Protein AF-A0A0R3P9T8-F1 (afdb_monomer_lite)

Organism: Angiostrongylus costaricensis (NCBI:txid334426)

Radius of gyration: 18.83 Å; chains: 1; bounding box: 39×52×54 Å

Secondary structure (DSSP, 8-state):
---PPP----SS-EEEEEEE---SSEEEESSEEEEEEEHHHHHHHTTSSSS-PPPEETTTTEEEEEEEEEEEEEEEETT-S--EEEEEEEEEEEEEEE--HHHH-----

pLDDT: mean 93.06, std 8.77, range [44.81, 97.94]

Foldseek 3Di:
DPPDDDDDDDQFAKDKDKAAQDDPWKAKVVRIDIAIGGPQRVCVVVVVDPDRDWDAGDVNQWTKDFDFAKDWMWMDTPPDPDIDIDIDGRGRDDIDGHGDCVVVNDPDD

Structure (mmCIF, N/CA/C/O backbone):
data_AF-A0A0R3P9T8-F1
#
_entry.id   AF-A0A0R3P9T8-F1
#
loop_
_atom_site.group_PDB
_atom_site.id
_atom_site.type_symbol
_atom_site.label_atom_id
_atom_site.label_alt_id
_atom_site.label_comp_id
_atom_site.label_asym_id
_atom_site.label_entity_id
_atom_site.label_seq_id
_atom_site.pdbx_PDB_ins_code
_atom_site.Cartn_x
_atom_site.Cartn_y
_atom_site.Cartn_z
_atom_site.occupancy
_atom_site.B_iso_or_equiv
_atom_site.auth_seq_id
_atom_site.auth_comp_id
_atom_site.auth_asym_id
_atom_site.auth_atom_id
_atom_site.pdbx_PDB_model_num
ATOM 1 N N . MET A 1 1 ? -16.477 -37.286 6.552 1.00 44.81 1 MET A N 1
ATOM 2 C CA . MET A 1 1 ? -16.581 -36.008 7.291 1.00 44.81 1 MET A CA 1
ATOM 3 C C . MET A 1 1 ? -15.983 -34.908 6.428 1.00 44.81 1 MET A C 1
ATOM 5 O O . MET A 1 1 ? -14.766 -34.834 6.329 1.00 44.81 1 MET A O 1
ATOM 9 N N . ASN A 1 2 ? -16.813 -34.103 5.761 1.00 54.31 2 ASN A N 1
ATOM 10 C CA . ASN A 1 2 ? -16.338 -32.895 5.084 1.00 54.31 2 ASN A CA 1
ATOM 11 C C . ASN A 1 2 ? -16.081 -31.836 6.157 1.00 54.31 2 ASN A C 1
ATOM 13 O O . ASN A 1 2 ? -17.025 -31.303 6.735 1.00 54.31 2 ASN A O 1
ATOM 17 N N . LYS A 1 3 ? -14.809 -31.565 6.460 1.00 64.50 3 LYS A N 1
ATOM 18 C CA . LYS A 1 3 ? -14.433 -30.372 7.221 1.00 64.50 3 LYS A CA 1
ATOM 19 C C . LYS A 1 3 ? -14.628 -29.179 6.288 1.00 64.50 3 LYS A C 1
ATOM 21 O O . LYS A 1 3 ? -13.733 -28.867 5.505 1.00 64.50 3 LYS A O 1
ATOM 26 N N . ASN A 1 4 ? -15.808 -28.562 6.313 1.00 72.94 4 ASN A N 1
ATOM 27 C CA . ASN A 1 4 ? -15.981 -27.257 5.682 1.00 72.94 4 ASN A CA 1
ATOM 28 C C . ASN A 1 4 ? -14.943 -26.315 6.303 1.00 72.94 4 ASN A C 1
ATOM 30 O O . ASN A 1 4 ? -14.868 -26.215 7.527 1.00 72.94 4 ASN A O 1
ATOM 34 N N . ARG A 1 5 ? -14.095 -25.697 5.471 1.00 78.62 5 ARG A N 1
ATOM 35 C CA . ARG A 1 5 ? -13.141 -24.685 5.941 1.00 78.62 5 ARG A CA 1
ATOM 36 C C . ARG A 1 5 ? -13.932 -23.560 6.593 1.00 78.62 5 ARG A C 1
ATOM 38 O O . ARG A 1 5 ? -14.878 -23.052 5.995 1.00 78.62 5 ARG A O 1
ATOM 45 N N . GLU A 1 6 ? -13.519 -23.176 7.791 1.00 86.00 6 GLU A N 1
ATOM 46 C CA . GLU A 1 6 ? -13.996 -21.954 8.424 1.00 86.00 6 GLU A CA 1
ATOM 47 C C . GLU A 1 6 ? -13.643 -20.773 7.512 1.00 86.00 6 GLU A C 1
ATOM 49 O O . GLU A 1 6 ? -12.513 -20.659 7.022 1.00 86.00 6 GLU A O 1
ATOM 54 N N . ARG A 1 7 ? -14.646 -19.946 7.206 1.00 86.19 7 ARG A N 1
ATOM 55 C CA . ARG A 1 7 ? -14.487 -18.748 6.386 1.00 86.19 7 ARG A CA 1
ATOM 56 C C . ARG A 1 7 ? -14.319 -17.565 7.326 1.00 86.19 7 ARG A C 1
ATOM 58 O O . ARG A 1 7 ? -15.245 -17.239 8.059 1.00 86.19 7 ARG A O 1
ATOM 65 N N . ASN A 1 8 ? -13.150 -16.941 7.270 1.00 86.94 8 ASN A N 1
ATOM 66 C CA . ASN A 1 8 ? -12.883 -15.681 7.950 1.00 86.94 8 ASN A CA 1
ATOM 67 C C . ASN A 1 8 ? -13.193 -14.521 7.002 1.00 86.94 8 ASN A C 1
ATOM 69 O O . ASN A 1 8 ? -13.010 -14.648 5.787 1.00 86.94 8 ASN A O 1
ATOM 73 N N . GLU A 1 9 ? -13.654 -13.412 7.564 1.00 88.56 9 GLU A N 1
ATOM 74 C CA . GLU A 1 9 ? -13.907 -12.165 6.846 1.00 88.56 9 GLU A CA 1
ATOM 75 C C . GLU A 1 9 ? -13.044 -11.057 7.442 1.00 88.56 9 GLU A C 1
ATOM 77 O O . GLU A 1 9 ? -12.710 -11.084 8.631 1.00 88.56 9 GLU A O 1
ATOM 82 N N . ASP A 1 10 ? -12.657 -10.104 6.600 1.00 91.44 10 ASP A N 1
ATOM 83 C CA . ASP A 1 10 ? -11.871 -8.956 7.027 1.00 91.44 10 ASP A CA 1
ATOM 84 C C . ASP A 1 10 ? -12.717 -8.049 7.935 1.00 91.44 10 ASP A C 1
ATOM 86 O O . ASP A 1 10 ? -13.876 -7.754 7.646 1.00 91.44 10 ASP A O 1
ATOM 90 N N . LEU A 1 11 ? -12.129 -7.581 9.041 1.00 94.88 11 LEU A N 1
ATOM 91 C CA . LEU A 1 11 ? -12.799 -6.648 9.959 1.00 94.88 11 LEU A CA 1
ATOM 92 C C . LEU A 1 11 ? -12.900 -5.227 9.386 1.00 94.88 11 LEU A C 1
ATOM 94 O O . LEU A 1 11 ? -13.755 -4.452 9.811 1.00 94.88 11 LEU A O 1
ATOM 98 N N . CYS A 1 12 ? -12.011 -4.889 8.453 1.00 96.94 12 CYS A N 1
ATOM 99 C CA . CYS A 1 12 ? -11.929 -3.592 7.801 1.00 96.94 12 CYS A CA 1
ATOM 100 C C . CYS A 1 12 ? -12.297 -3.741 6.327 1.00 96.94 12 CYS A C 1
ATOM 102 O O . CYS A 1 12 ? -11.694 -4.542 5.616 1.00 96.94 12 CYS A O 1
ATOM 104 N N . ALA A 1 13 ? -13.265 -2.954 5.856 1.00 96.31 13 ALA A N 1
ATOM 105 C CA . ALA A 1 13 ? -13.563 -2.870 4.429 1.00 96.31 13 ALA A CA 1
ATOM 106 C C . ALA A 1 13 ? -12.371 -2.268 3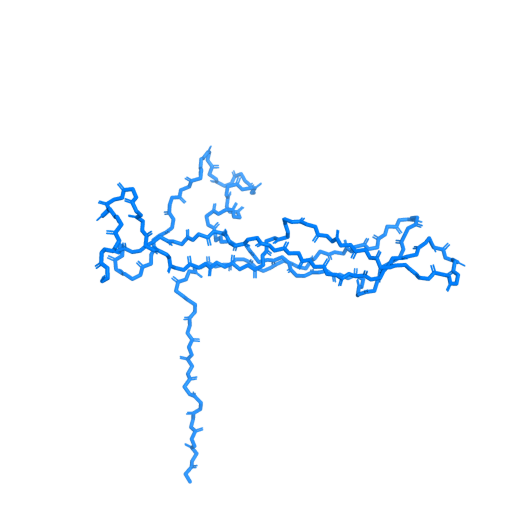.676 1.00 96.31 13 ALA A C 1
ATOM 108 O O . ALA A 1 13 ? -11.754 -1.302 4.135 1.00 96.31 13 ALA A O 1
ATOM 109 N N . MET A 1 14 ? -12.071 -2.851 2.523 1.00 96.56 14 MET A N 1
ATOM 110 C CA . MET A 1 14 ? -10.838 -2.628 1.781 1.00 96.56 14 MET A CA 1
ATOM 111 C C . MET A 1 14 ? -11.104 -2.642 0.276 1.00 96.56 14 MET A C 1
ATOM 113 O O . MET A 1 14 ? -11.894 -3.447 -0.219 1.00 96.56 14 MET A O 1
ATOM 117 N N . GLU A 1 15 ? -10.374 -1.808 -0.452 1.00 97.06 15 GLU A N 1
ATOM 118 C CA . GLU A 1 15 ? -10.298 -1.817 -1.905 1.00 97.06 15 GLU A CA 1
ATOM 119 C C . GLU A 1 15 ? -8.979 -2.460 -2.344 1.00 97.06 15 GLU A C 1
ATOM 121 O O . GLU A 1 15 ? -7.913 -2.186 -1.787 1.00 97.06 15 GLU A O 1
ATOM 126 N N . ARG A 1 16 ? -9.041 -3.330 -3.356 1.00 96.88 16 ARG A N 1
ATOM 127 C CA . ARG A 1 16 ? -7.859 -3.937 -3.973 1.00 96.88 16 ARG A CA 1
ATOM 128 C C . ARG A 1 16 ? -7.702 -3.418 -5.388 1.00 96.88 16 ARG A C 1
ATOM 130 O O . ARG A 1 16 ? -8.630 -3.532 -6.186 1.00 96.88 16 ARG A O 1
ATOM 137 N N . ARG A 1 17 ? -6.507 -2.939 -5.717 1.00 96.62 17 ARG A N 1
ATOM 138 C CA . ARG A 1 17 ? -6.195 -2.408 -7.039 1.00 96.62 17 ARG A CA 1
ATOM 139 C C . ARG A 1 17 ? -4.891 -2.986 -7.562 1.00 96.62 17 ARG A C 1
ATOM 141 O O . ARG A 1 17 ? -3.871 -2.965 -6.885 1.00 96.62 17 ARG A O 1
ATOM 148 N N . THR A 1 18 ? -4.919 -3.488 -8.789 1.00 97.31 18 THR A N 1
ATOM 149 C CA . THR A 1 18 ? -3.704 -3.897 -9.498 1.00 97.31 18 THR A CA 1
ATOM 150 C C . THR A 1 18 ? -3.090 -2.682 -10.182 1.00 97.31 18 THR A C 1
ATOM 152 O O . THR A 1 18 ? -3.777 -1.976 -10.921 1.00 97.31 18 THR A O 1
ATOM 155 N N . ILE A 1 19 ? -1.808 -2.442 -9.928 1.00 96.62 19 ILE A N 1
ATOM 156 C CA . ILE A 1 19 ? -1.028 -1.345 -10.499 1.00 96.62 19 ILE A CA 1
ATOM 157 C C . ILE A 1 19 ? 0.005 -1.940 -11.445 1.00 96.62 19 ILE A C 1
ATOM 159 O O . ILE A 1 19 ? 0.821 -2.756 -11.019 1.00 96.62 19 ILE A O 1
ATOM 163 N N . ASP A 1 20 ? -0.041 -1.542 -12.715 1.00 97.56 20 ASP A N 1
ATOM 164 C CA . ASP A 1 20 ? 0.996 -1.878 -13.691 1.00 97.56 20 ASP A CA 1
ATOM 165 C C . ASP A 1 20 ? 2.258 -1.062 -13.388 1.00 97.56 20 ASP A C 1
ATOM 167 O O . ASP A 1 20 ? 2.185 0.147 -13.151 1.00 97.56 20 ASP A O 1
ATOM 171 N N . LEU A 1 21 ? 3.400 -1.740 -13.338 1.00 97.25 21 LEU A N 1
ATOM 172 C CA . LEU A 1 21 ? 4.693 -1.132 -13.042 1.00 97.25 21 LEU A CA 1
ATOM 173 C C . LEU A 1 21 ? 5.498 -0.837 -14.304 1.00 97.25 21 LEU A C 1
ATOM 175 O O . LEU A 1 21 ? 6.387 0.013 -14.266 1.00 97.25 21 LEU A O 1
ATOM 179 N N . ASN A 1 22 ? 5.214 -1.519 -15.413 1.00 96.81 22 ASN A N 1
ATOM 180 C CA . ASN A 1 22 ? 5.954 -1.317 -16.646 1.00 96.81 22 ASN A CA 1
ATOM 181 C C . ASN A 1 22 ? 5.723 0.094 -17.181 1.00 96.81 22 ASN A C 1
ATOM 183 O O . ASN A 1 22 ? 4.622 0.643 -17.173 1.00 96.81 22 ASN A O 1
ATOM 187 N N . THR A 1 23 ? 6.793 0.686 -17.691 1.00 95.94 23 THR A N 1
ATOM 188 C CA . THR A 1 23 ? 6.753 1.998 -18.332 1.00 95.94 23 THR A CA 1
ATOM 189 C C . THR A 1 23 ? 7.338 1.900 -19.734 1.00 95.94 23 THR A C 1
ATOM 191 O O . THR A 1 23 ? 7.845 0.862 -20.148 1.00 95.94 23 THR A O 1
ATOM 194 N N . LEU A 1 24 ? 7.321 3.010 -20.473 1.00 96.38 24 LEU A N 1
ATOM 195 C CA . LEU A 1 24 ? 7.957 3.077 -21.791 1.00 96.38 24 LEU A CA 1
ATOM 196 C C . LEU A 1 24 ? 9.476 2.825 -21.748 1.00 96.38 24 LEU A C 1
ATOM 198 O O . LEU A 1 24 ? 10.049 2.452 -22.766 1.00 96.38 24 LEU A O 1
ATOM 202 N N . ASN A 1 25 ? 10.121 3.040 -20.596 1.00 97.00 25 ASN A N 1
ATOM 203 C CA . ASN A 1 25 ? 11.577 2.965 -20.455 1.00 97.00 25 ASN A CA 1
ATOM 204 C C . ASN A 1 25 ? 12.044 1.787 -19.595 1.00 97.00 25 ASN A C 1
ATOM 206 O O . ASN A 1 25 ? 13.191 1.366 -19.725 1.00 97.00 25 ASN A O 1
ATOM 210 N N . ASP A 1 26 ? 11.178 1.266 -18.727 1.00 97.38 26 ASP A N 1
ATOM 211 C CA . ASP A 1 26 ? 11.534 0.290 -17.703 1.00 97.38 26 ASP A CA 1
ATOM 212 C C . ASP A 1 26 ? 10.554 -0.886 -17.669 1.00 97.38 26 ASP A C 1
ATOM 214 O O . ASP A 1 26 ? 9.338 -0.691 -17.698 1.00 97.38 26 ASP A O 1
ATOM 218 N N . GLU A 1 27 ? 11.100 -2.091 -17.524 1.00 97.62 27 GLU A N 1
ATOM 219 C CA . GLU A 1 27 ? 10.366 -3.333 -17.287 1.00 97.62 27 GLU A CA 1
ATOM 220 C C . GLU A 1 27 ? 10.595 -3.823 -15.856 1.00 97.62 27 GLU A C 1
ATOM 222 O O . GLU A 1 27 ? 11.705 -3.728 -15.316 1.00 97.62 27 GLU A O 1
ATOM 227 N N . PHE A 1 28 ? 9.541 -4.382 -15.268 1.00 97.88 28 PHE A N 1
ATOM 228 C CA . PHE A 1 28 ? 9.515 -4.896 -13.908 1.00 97.88 28 PHE A CA 1
ATOM 229 C C . PHE A 1 28 ? 9.115 -6.374 -13.873 1.00 97.88 28 PHE A C 1
ATOM 231 O O . PHE A 1 28 ? 8.327 -6.842 -14.695 1.00 97.88 28 PHE A O 1
ATOM 238 N N . ASP A 1 29 ? 9.651 -7.100 -12.893 1.00 96.69 29 ASP A N 1
ATOM 239 C CA . ASP A 1 29 ? 9.256 -8.468 -12.564 1.00 96.69 29 ASP A CA 1
ATOM 240 C C . ASP A 1 29 ? 9.010 -8.604 -11.043 1.00 96.69 29 ASP A C 1
ATOM 242 O O . ASP A 1 29 ? 9.950 -8.414 -10.259 1.00 96.69 29 ASP A O 1
ATOM 246 N N . PRO A 1 30 ? 7.769 -8.894 -10.601 1.00 96.94 30 PRO A N 1
ATOM 247 C CA . PRO A 1 30 ? 6.552 -8.965 -11.419 1.00 96.94 30 PRO A CA 1
ATOM 248 C C . PRO A 1 30 ? 6.207 -7.611 -12.084 1.00 96.94 30 PRO A C 1
ATOM 250 O O . PRO A 1 30 ? 6.547 -6.560 -11.539 1.00 96.94 30 PRO A O 1
ATOM 253 N N . PRO A 1 31 ? 5.495 -7.607 -13.232 1.00 96.94 31 PRO A N 1
ATOM 254 C CA . PRO A 1 31 ? 5.167 -6.382 -13.973 1.00 96.94 31 PRO A CA 1
ATOM 255 C C . PRO A 1 31 ? 4.021 -5.578 -13.348 1.00 96.94 31 PRO A C 1
ATOM 257 O O . PRO A 1 31 ? 3.610 -4.554 -13.882 1.00 96.94 31 PRO A O 1
ATOM 260 N N . PHE A 1 32 ? 3.474 -6.043 -12.228 1.00 96.88 32 PHE A N 1
ATOM 261 C CA . PHE A 1 32 ? 2.415 -5.374 -11.496 1.00 96.88 32 PHE A CA 1
ATOM 262 C C . PHE A 1 32 ? 2.608 -5.564 -9.995 1.00 96.88 32 PHE A C 1
ATOM 264 O O . PHE A 1 32 ? 3.269 -6.504 -9.547 1.00 96.88 32 PHE A O 1
ATOM 271 N N . LEU A 1 33 ? 1.945 -4.719 -9.214 1.00 96.62 33 LEU A N 1
ATOM 272 C CA . LEU A 1 33 ? 1.716 -4.952 -7.794 1.00 96.62 33 LEU A CA 1
ATOM 273 C C . LEU A 1 33 ? 0.232 -4.849 -7.457 1.00 96.62 33 LEU A C 1
ATOM 275 O O . LEU A 1 33 ? -0.571 -4.344 -8.242 1.00 96.62 33 LEU A O 1
ATOM 279 N N . VAL A 1 34 ? -0.135 -5.354 -6.284 1.00 97.06 34 VAL A N 1
ATOM 280 C CA . VAL A 1 34 ? -1.486 -5.212 -5.742 1.00 97.06 34 VAL A CA 1
ATOM 281 C C . VAL A 1 34 ? -1.426 -4.238 -4.579 1.00 97.06 34 VAL A C 1
ATOM 283 O O . VAL A 1 34 ? -0.829 -4.537 -3.547 1.00 97.06 34 VAL A O 1
ATOM 286 N N . GLU A 1 35 ? -2.055 -3.086 -4.762 1.00 97.62 35 GLU A N 1
ATOM 287 C CA . GLU A 1 35 ? -2.352 -2.156 -3.685 1.00 97.62 35 GLU A CA 1
ATOM 288 C C . GLU A 1 35 ? -3.616 -2.595 -2.959 1.00 97.62 35 GLU A C 1
ATOM 290 O O . GLU A 1 35 ? -4.605 -3.015 -3.567 1.00 97.62 35 GLU A O 1
ATOM 295 N N . ILE A 1 36 ? -3.575 -2.479 -1.639 1.00 97.94 36 ILE A N 1
ATOM 296 C CA . ILE A 1 36 ? -4.687 -2.764 -0.752 1.00 97.94 36 ILE A CA 1
ATOM 297 C C . ILE A 1 36 ? -4.908 -1.549 0.136 1.00 97.94 36 ILE A C 1
ATOM 299 O O . ILE A 1 36 ? -4.101 -1.267 1.028 1.00 97.94 36 ILE A O 1
ATOM 303 N N . ARG A 1 37 ? -6.015 -0.849 -0.102 1.00 97.75 37 ARG A N 1
ATOM 304 C CA . ARG A 1 37 ? -6.366 0.387 0.592 1.00 97.75 37 ARG A CA 1
ATOM 305 C C . ARG A 1 37 ? -7.559 0.188 1.505 1.00 97.75 37 ARG A C 1
ATOM 307 O O . ARG A 1 37 ? -8.492 -0.525 1.146 1.00 97.75 37 ARG A O 1
ATOM 314 N N . CYS A 1 38 ? -7.552 0.815 2.673 1.00 97.69 38 CYS A N 1
ATOM 315 C CA . CYS A 1 38 ? -8.746 0.858 3.513 1.00 97.69 38 CYS A CA 1
ATOM 316 C C . CYS A 1 38 ? -9.795 1.707 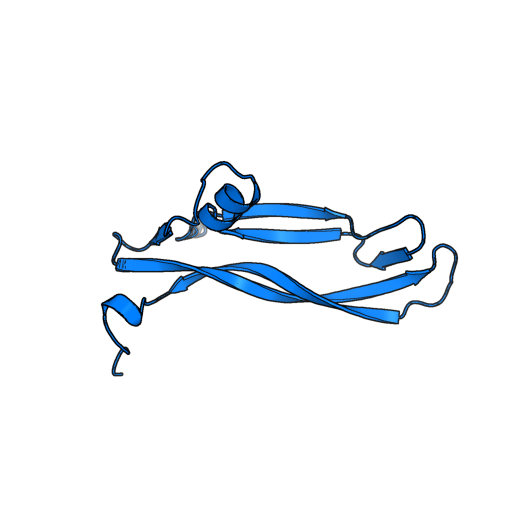2.818 1.00 97.69 38 CYS A C 1
ATOM 318 O O . CYS A 1 38 ? -9.448 2.705 2.185 1.00 97.69 38 CYS A O 1
ATOM 320 N N . GLN A 1 39 ? -11.062 1.306 2.916 1.00 96.50 39 GLN A N 1
ATOM 321 C CA . GLN A 1 39 ? -12.135 1.937 2.148 1.00 96.50 39 GLN A CA 1
ATOM 322 C C . GLN A 1 39 ? -12.164 3.454 2.363 1.00 96.50 39 GLN A C 1
ATOM 324 O O . GLN A 1 39 ? -12.244 4.208 1.406 1.00 96.50 39 GLN A O 1
ATOM 329 N N . ASN A 1 40 ? -11.989 3.910 3.604 1.00 94.81 40 ASN A N 1
ATOM 330 C CA . ASN A 1 40 ? -11.944 5.335 3.916 1.00 94.81 40 ASN A CA 1
ATOM 331 C C . ASN A 1 40 ? -10.766 6.081 3.267 1.00 94.81 40 ASN A C 1
ATOM 333 O O . ASN A 1 40 ? -10.918 7.230 2.861 1.00 94.81 40 ASN A O 1
ATOM 337 N N . THR A 1 41 ? -9.592 5.451 3.176 1.00 94.88 41 THR A N 1
ATOM 338 C CA . THR A 1 41 ? -8.430 6.013 2.477 1.00 94.88 41 THR A CA 1
ATOM 339 C C . THR A 1 41 ? -8.680 6.068 0.975 1.00 94.88 41 THR A C 1
ATOM 341 O O . THR A 1 41 ? -8.413 7.098 0.365 1.00 94.88 41 THR A O 1
ATOM 344 N N . ALA A 1 42 ? -9.232 5.001 0.398 1.00 95.12 42 ALA A N 1
ATOM 345 C CA . ALA A 1 42 ? -9.565 4.953 -1.020 1.00 95.12 42 ALA A CA 1
ATOM 346 C C . ALA A 1 42 ? -10.624 6.004 -1.396 1.00 95.12 42 ALA A C 1
ATOM 348 O O . ALA A 1 42 ? -10.437 6.752 -2.351 1.00 95.12 42 ALA A O 1
ATOM 349 N N . ASP A 1 43 ? -11.691 6.123 -0.603 1.00 95.38 43 ASP A N 1
ATOM 350 C CA . ASP A 1 43 ? -12.761 7.101 -0.821 1.00 95.38 43 ASP A CA 1
ATOM 351 C C . ASP A 1 43 ? -12.231 8.541 -0.785 1.00 95.38 43 ASP A C 1
ATOM 353 O O . ASP A 1 43 ? -12.589 9.361 -1.633 1.00 95.38 43 ASP A O 1
ATOM 357 N N . TYR A 1 44 ? -11.336 8.836 0.162 1.00 94.12 44 TYR A N 1
ATOM 358 C CA . TYR A 1 44 ? -10.684 10.138 0.267 1.00 94.12 44 TYR A CA 1
ATOM 359 C C . TYR A 1 44 ? -9.776 10.429 -0.939 1.00 94.12 44 TYR A C 1
ATOM 361 O O . TYR A 1 44 ? -9.854 11.504 -1.529 1.00 94.12 44 TYR A O 1
ATOM 369 N N . GLU A 1 45 ? -8.942 9.474 -1.355 1.00 93.19 45 GLU A N 1
ATOM 370 C CA . GLU A 1 45 ? -8.038 9.638 -2.505 1.00 93.19 45 GLU A CA 1
ATOM 371 C C . GLU A 1 45 ? -8.781 9.757 -3.842 1.00 93.19 45 GLU A C 1
ATOM 373 O O . GLU A 1 45 ? -8.319 10.452 -4.748 1.00 93.19 45 GLU A O 1
ATOM 378 N N . HIS A 1 46 ? -9.947 9.119 -3.966 1.00 93.81 46 HIS A N 1
ATOM 379 C CA . HIS A 1 46 ? -10.842 9.274 -5.112 1.00 93.81 46 HIS A CA 1
ATOM 380 C C . HIS A 1 46 ? -11.648 10.582 -5.085 1.00 93.81 46 HIS A C 1
ATOM 382 O O . HIS A 1 46 ? -12.291 10.916 -6.082 1.00 93.81 46 HIS A O 1
ATOM 388 N N . GLY A 1 47 ? -11.612 11.336 -3.981 1.00 92.44 47 GLY A N 1
ATOM 389 C CA . GLY A 1 47 ? -12.367 12.578 -3.820 1.00 92.44 47 GLY A CA 1
ATOM 390 C C . GLY A 1 47 ? -13.866 12.363 -3.597 1.00 92.44 47 GLY A C 1
ATOM 391 O O . GLY A 1 47 ? -14.658 13.261 -3.876 1.00 92.44 47 GLY A O 1
ATOM 392 N N . TYR A 1 48 ? -14.277 11.185 -3.114 1.00 92.69 48 TYR A N 1
ATOM 393 C CA . TYR A 1 48 ? -15.663 10.939 -2.700 1.00 92.69 48 TYR A CA 1
ATOM 394 C C . TYR A 1 48 ? -16.004 11.628 -1.376 1.00 92.69 48 TYR A C 1
ATOM 396 O O . TYR A 1 48 ? -17.177 11.890 -1.105 1.00 92.69 48 TYR A O 1
ATOM 404 N N . THR A 1 49 ? -14.993 11.941 -0.563 1.00 90.69 49 THR A N 1
ATOM 405 C CA . THR A 1 49 ? -15.132 12.700 0.681 1.00 90.69 49 THR A CA 1
ATOM 406 C C . THR A 1 49 ? -14.131 13.851 0.727 1.00 90.69 49 THR A C 1
ATOM 408 O O . THR A 1 49 ? -12.996 13.722 0.276 1.00 90.69 49 THR A O 1
ATOM 411 N N . ASP A 1 50 ? -14.532 14.973 1.332 1.00 90.62 50 ASP A N 1
ATOM 412 C CA . ASP A 1 50 ? -13.659 16.149 1.492 1.00 90.62 50 ASP A CA 1
ATOM 413 C C . ASP A 1 50 ? -12.571 15.947 2.564 1.00 90.62 50 ASP A C 1
ATOM 415 O O . ASP A 1 50 ? -11.605 16.705 2.649 1.00 90.62 50 ASP A O 1
ATOM 419 N N . SER A 1 51 ? -12.735 14.942 3.426 1.00 92.44 51 SER A N 1
ATOM 420 C CA . SER A 1 51 ? -11.801 14.613 4.499 1.00 92.44 51 SER 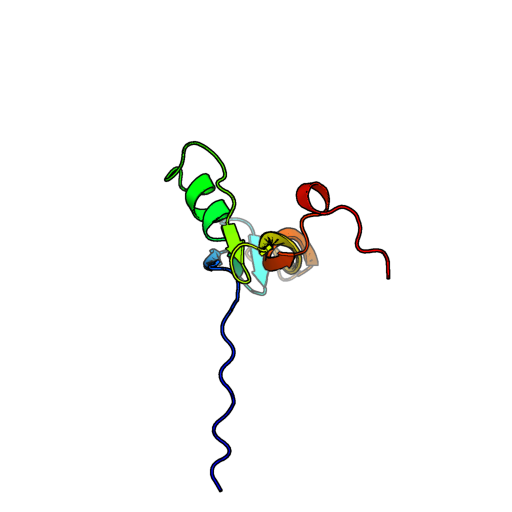A CA 1
ATOM 421 C C . SER A 1 51 ? -11.747 13.109 4.751 1.00 92.44 51 SER A C 1
ATOM 423 O O . SER A 1 51 ? -12.664 12.362 4.395 1.00 92.44 51 SER A O 1
ATOM 425 N N . LEU A 1 52 ? -10.651 12.659 5.363 1.00 92.06 52 LEU A N 1
ATOM 426 C CA . LEU A 1 52 ? -10.474 11.263 5.740 1.00 92.06 52 LEU A CA 1
ATOM 427 C C . LEU A 1 52 ? -11.396 10.921 6.919 1.00 92.06 52 LEU A C 1
ATOM 429 O O . LEU A 1 52 ? -11.158 11.345 8.051 1.00 92.06 52 LEU A O 1
ATOM 433 N N . VAL A 1 53 ? -12.441 10.137 6.650 1.00 91.75 53 VAL A N 1
ATOM 434 C CA . VAL A 1 53 ? -13.398 9.677 7.666 1.00 91.75 53 VAL A CA 1
ATOM 435 C C . VAL A 1 53 ? -12.853 8.437 8.378 1.00 91.75 53 VAL A C 1
ATOM 437 O O . VAL A 1 53 ? -12.268 7.549 7.762 1.00 91.75 53 VAL A O 1
ATOM 440 N N . GLU A 1 54 ? -13.023 8.353 9.696 1.00 91.56 54 GLU A N 1
ATOM 441 C CA . GLU A 1 54 ? -12.628 7.168 10.460 1.00 91.56 54 GLU A CA 1
ATOM 442 C C . GLU A 1 54 ? -13.489 5.956 10.072 1.00 91.56 54 GLU A C 1
ATOM 444 O O . GLU A 1 54 ? -14.716 6.011 10.133 1.00 91.56 54 GLU A O 1
ATOM 449 N N . GLN A 1 55 ? -12.845 4.838 9.733 1.00 94.94 55 GLN A N 1
ATOM 450 C CA . GLN A 1 55 ? -13.497 3.536 9.659 1.00 94.94 55 GLN A CA 1
ATOM 451 C C . GLN A 1 55 ? -13.254 2.787 10.968 1.00 94.94 55 GLN A C 1
ATOM 453 O O . GLN A 1 55 ? -12.108 2.600 11.381 1.00 94.94 55 GLN A O 1
ATOM 458 N N . ALA A 1 56 ? -14.327 2.341 11.613 1.00 95.25 56 ALA A N 1
ATOM 459 C CA . ALA A 1 56 ? -14.244 1.582 12.850 1.00 95.25 56 ALA A CA 1
ATOM 460 C C . ALA A 1 56 ? -14.486 0.082 12.615 1.00 95.25 56 ALA A C 1
ATOM 462 O O . ALA A 1 56 ? -15.115 -0.322 11.638 1.00 95.25 56 ALA A O 1
ATOM 463 N N . CYS A 1 57 ? -13.997 -0.741 13.535 1.00 95.25 57 CYS A N 1
ATOM 464 C CA . CYS A 1 57 ? -14.156 -2.193 13.547 1.00 95.25 57 CYS A CA 1
ATOM 465 C C . CYS A 1 57 ? -14.466 -2.676 14.974 1.00 95.25 57 CYS A C 1
ATOM 467 O O . CYS A 1 57 ? -14.300 -1.935 15.943 1.00 95.25 57 CYS A O 1
ATOM 469 N N . VAL A 1 58 ? -14.965 -3.912 15.110 1.00 94.00 58 VAL A N 1
ATOM 470 C CA . VAL A 1 58 ? -15.372 -4.515 16.400 1.00 94.00 58 VAL A CA 1
ATOM 471 C C . VAL A 1 58 ? -16.347 -3.610 17.170 1.00 94.00 58 VAL A C 1
ATOM 473 O O . VAL A 1 58 ? -15.991 -2.979 18.157 1.00 94.00 58 VAL A O 1
ATOM 476 N N . HIS A 1 59 ? -17.595 -3.510 16.700 1.00 91.19 59 HIS A N 1
ATOM 477 C CA . HIS A 1 59 ? -18.648 -2.698 17.339 1.00 91.19 59 HIS A CA 1
ATOM 478 C C . HIS A 1 59 ? -18.228 -1.247 17.666 1.00 91.19 59 HIS A C 1
ATOM 480 O O . HIS A 1 59 ? -18.585 -0.713 18.714 1.00 91.19 59 HIS A O 1
ATOM 486 N N . ASN A 1 60 ? -17.478 -0.604 16.765 1.00 91.88 60 ASN A N 1
ATOM 487 C CA . ASN A 1 60 ? -16.927 0.751 16.916 1.00 91.88 60 ASN A CA 1
ATOM 488 C C . ASN A 1 60 ? -15.898 0.933 18.049 1.00 91.88 60 ASN A C 1
ATOM 490 O O . ASN A 1 60 ? -15.586 2.067 18.421 1.00 91.88 60 ASN A O 1
ATOM 494 N N . LEU A 1 61 ? -15.365 -0.165 18.589 1.00 93.88 61 LEU A N 1
ATOM 495 C CA . LEU A 1 61 ? -14.337 -0.138 19.625 1.00 93.88 61 LEU A CA 1
ATOM 496 C C . LEU A 1 61 ? -12.949 0.119 19.035 1.00 93.88 61 LEU A C 1
ATOM 498 O O . LEU A 1 61 ? -12.161 0.846 19.619 1.00 93.88 61 LEU A O 1
ATOM 502 N N . LEU A 1 62 ? -12.629 -0.481 17.895 1.00 96.06 62 LEU A N 1
ATOM 503 C CA . LEU A 1 62 ? -11.304 -0.399 17.285 1.00 96.06 62 LEU A CA 1
ATOM 504 C C . LEU A 1 62 ? -11.349 0.445 16.009 1.00 96.06 62 LEU A C 1
ATOM 506 O O . LEU A 1 62 ? -12.421 0.708 15.459 1.00 96.06 62 LEU A O 1
ATOM 510 N N . ARG A 1 63 ? -10.179 0.874 15.531 1.00 95.69 63 ARG A N 1
ATOM 511 C CA . ARG A 1 63 ? -10.036 1.697 14.324 1.00 95.69 63 ARG A CA 1
ATOM 512 C C . ARG A 1 63 ? -9.347 0.902 13.221 1.00 95.69 63 ARG A C 1
ATOM 514 O O . ARG A 1 63 ? -8.326 0.267 13.466 1.00 95.69 63 ARG A O 1
ATOM 521 N N . CYS A 1 64 ? -9.874 0.980 12.006 1.00 97.31 64 CYS A N 1
ATOM 522 C CA . CYS A 1 64 ? -9.205 0.478 10.815 1.00 97.31 64 CYS A CA 1
ATOM 523 C C . CYS A 1 64 ? -8.100 1.444 10.389 1.00 97.31 64 CYS A C 1
ATOM 525 O O . CYS A 1 64 ? -8.341 2.638 10.198 1.00 97.31 64 CYS A O 1
ATOM 527 N N . VAL A 1 65 ? -6.882 0.925 10.260 1.00 96.38 65 VAL A N 1
ATOM 528 C CA . VAL A 1 65 ? -5.680 1.701 9.952 1.00 96.38 65 VAL A CA 1
ATOM 529 C C . VAL A 1 65 ? -5.025 1.148 8.694 1.00 96.38 65 VAL A C 1
ATOM 531 O O . VAL A 1 65 ? -4.805 -0.058 8.576 1.00 96.38 65 VAL A O 1
ATOM 534 N N . GLN A 1 66 ? -4.687 2.045 7.766 1.00 97.62 66 GLN A N 1
ATOM 535 C CA . GLN A 1 66 ? -3.936 1.707 6.562 1.00 97.62 66 GLN A CA 1
ATOM 536 C C . GLN A 1 66 ? -2.534 1.225 6.926 1.00 97.62 66 GLN A C 1
ATOM 538 O O . GLN A 1 66 ? -1.742 1.954 7.528 1.00 97.62 66 GLN A O 1
ATOM 543 N N . ARG A 1 67 ? -2.203 0.013 6.487 1.00 97.69 67 ARG A N 1
ATOM 544 C CA . ARG A 1 67 ? -0.863 -0.546 6.595 1.00 97.69 67 ARG A CA 1
ATOM 545 C C . ARG A 1 67 ? -0.087 -0.291 5.311 1.00 97.69 67 ARG A C 1
ATOM 547 O O . ARG A 1 67 ? -0.544 -0.617 4.212 1.00 97.69 67 ARG A O 1
ATOM 554 N N . TYR A 1 68 ? 1.118 0.235 5.482 1.00 97.69 68 TYR A N 1
ATOM 555 C CA . TYR A 1 68 ? 2.095 0.414 4.417 1.00 97.69 68 TYR A CA 1
ATOM 556 C C . TYR A 1 68 ? 3.260 -0.556 4.591 1.00 97.69 68 TYR A C 1
ATOM 558 O O . TYR A 1 68 ? 3.581 -0.973 5.707 1.00 97.69 68 TYR A O 1
ATOM 566 N N . GLY A 1 69 ? 3.895 -0.918 3.485 1.00 97.44 69 GLY A N 1
ATOM 567 C CA . GLY A 1 69 ? 5.049 -1.802 3.481 1.00 97.44 69 GLY A CA 1
ATOM 568 C C . GLY A 1 69 ? 5.982 -1.550 2.311 1.00 97.44 69 GLY A C 1
ATOM 569 O O . GLY A 1 69 ? 5.807 -0.616 1.524 1.00 97.44 69 GLY A O 1
ATOM 570 N N . GLU A 1 70 ? 6.994 -2.403 2.229 1.00 97.56 70 GLU A N 1
ATOM 571 C CA . GLU A 1 70 ? 7.926 -2.444 1.112 1.00 97.56 70 GLU A CA 1
ATOM 572 C C . GLU A 1 70 ? 7.618 -3.650 0.224 1.00 97.56 70 GLU A C 1
ATOM 574 O O . GLU A 1 70 ? 7.270 -4.726 0.714 1.00 97.56 70 GLU A O 1
ATOM 579 N N . VAL A 1 71 ? 7.758 -3.467 -1.087 1.00 97.00 71 VAL A N 1
ATOM 580 C CA . VAL A 1 71 ? 7.642 -4.536 -2.082 1.00 97.00 71 VAL A CA 1
ATOM 581 C C . VAL A 1 71 ? 8.941 -4.591 -2.870 1.00 97.00 71 VAL A C 1
ATOM 583 O O . VAL A 1 71 ? 9.408 -3.578 -3.393 1.00 97.00 71 VAL A O 1
ATOM 586 N N . HIS A 1 72 ? 9.531 -5.779 -2.951 1.00 97.19 72 HIS A N 1
ATOM 587 C CA . HIS A 1 72 ? 10.749 -6.014 -3.716 1.00 97.19 72 HIS A CA 1
ATOM 588 C C . HIS A 1 72 ? 10.392 -6.557 -5.096 1.00 97.19 72 HIS A C 1
ATOM 590 O O . HIS A 1 72 ? 9.681 -7.553 -5.212 1.00 97.19 72 HIS A O 1
ATOM 596 N N . VAL A 1 73 ? 10.903 -5.895 -6.128 1.00 97.38 73 VAL A N 1
ATOM 597 C CA . VAL A 1 73 ? 10.727 -6.252 -7.537 1.00 97.38 73 VAL A CA 1
ATOM 598 C C . VAL A 1 73 ? 12.084 -6.241 -8.236 1.00 97.38 73 VAL A C 1
ATOM 600 O O . VAL A 1 73 ? 13.048 -5.650 -7.747 1.00 97.38 73 VAL A O 1
ATOM 603 N N . SER A 1 74 ? 12.179 -6.879 -9.393 1.00 97.88 74 SER A N 1
ATOM 604 C CA . SER A 1 74 ? 13.324 -6.728 -10.290 1.00 97.88 74 SER A CA 1
ATOM 605 C C . SER A 1 74 ? 12.998 -5.670 -11.339 1.00 97.88 74 SER A C 1
ATOM 607 O O . SER A 1 74 ? 11.880 -5.637 -11.839 1.00 97.88 74 SER A O 1
ATOM 609 N N . LYS A 1 75 ? 13.957 -4.807 -11.681 1.00 97.94 75 LYS A N 1
ATOM 610 C CA . LYS A 1 75 ? 13.814 -3.737 -12.677 1.00 97.94 75 LYS A CA 1
ATOM 611 C C . LYS A 1 75 ? 14.931 -3.804 -13.717 1.00 97.94 75 LYS A C 1
ATOM 613 O O . LYS A 1 75 ? 16.096 -4.012 -13.359 1.00 97.94 75 LYS A O 1
ATOM 618 N N . ARG A 1 76 ? 14.600 -3.555 -14.983 1.00 97.56 76 ARG A N 1
ATOM 619 C CA . ARG A 1 76 ? 15.570 -3.325 -16.065 1.00 97.56 76 ARG A CA 1
ATOM 620 C C . ARG A 1 76 ? 15.101 -2.232 -17.030 1.00 97.56 76 ARG A C 1
ATOM 622 O O . ARG A 1 76 ? 13.896 -2.078 -17.197 1.00 97.56 76 ARG A O 1
ATOM 629 N N . PRO A 1 77 ? 16.009 -1.532 -17.732 1.00 97.56 77 PRO A N 1
ATOM 630 C CA . PRO A 1 77 ? 15.630 -0.767 -18.917 1.00 97.56 77 PRO A CA 1
ATOM 631 C C . PRO A 1 77 ? 15.053 -1.691 -19.998 1.00 97.56 77 PRO A C 1
ATOM 633 O O . PRO A 1 77 ? 15.548 -2.811 -20.172 1.00 97.56 77 PRO A O 1
ATOM 636 N N . VAL A 1 78 ? 14.051 -1.229 -20.747 1.00 96.25 78 VAL A N 1
ATOM 637 C CA . VAL A 1 78 ? 13.451 -1.989 -21.860 1.00 96.25 78 VAL A CA 1
ATOM 638 C C . VAL A 1 78 ? 14.540 -2.434 -22.845 1.00 96.25 78 VAL A C 1
ATOM 640 O O . VAL A 1 78 ? 15.395 -1.648 -23.253 1.00 96.25 78 VAL A O 1
ATOM 643 N N . GLY A 1 79 ? 14.531 -3.719 -23.213 1.00 92.06 79 GLY A N 1
ATOM 644 C CA . GLY A 1 79 ? 15.519 -4.319 -24.122 1.00 92.06 79 GLY A CA 1
ATOM 645 C C . GLY A 1 79 ? 16.890 -4.628 -23.501 1.00 92.06 79 GLY A C 1
ATOM 646 O O . GLY A 1 79 ? 17.727 -5.250 -24.156 1.00 92.06 79 GLY A O 1
ATOM 647 N N . SER A 1 80 ? 17.131 -4.251 -22.242 1.00 95.75 80 SER A N 1
ATOM 648 C CA . SER A 1 80 ? 18.321 -4.679 -21.504 1.00 95.75 80 SER A CA 1
ATOM 649 C C . SER A 1 80 ? 18.230 -6.157 -21.112 1.00 95.75 80 SER A C 1
ATOM 651 O O . SER A 1 80 ? 17.155 -6.702 -20.864 1.00 95.75 80 SER A O 1
ATOM 653 N N . VAL A 1 81 ? 19.380 -6.817 -20.984 1.00 95.44 81 VAL A N 1
ATOM 654 C CA . VAL A 1 81 ? 19.472 -8.171 -20.406 1.00 95.44 81 VAL A CA 1
ATOM 655 C 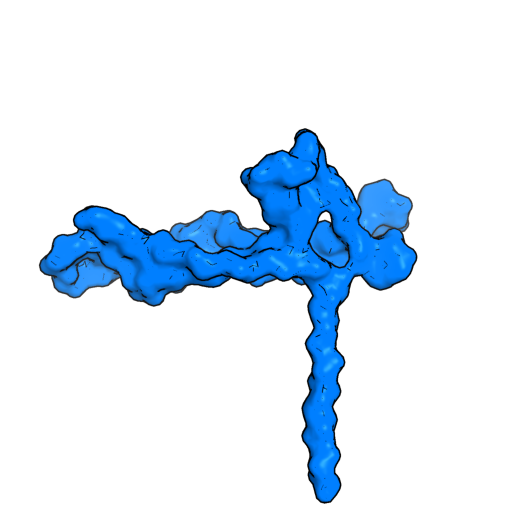C . VAL A 1 81 ? 19.728 -8.152 -18.896 1.00 95.44 81 VAL A C 1
ATOM 657 O O . VAL A 1 81 ? 19.619 -9.187 -18.243 1.00 95.44 81 VAL A O 1
ATOM 660 N N . TYR A 1 82 ? 20.058 -6.988 -18.329 1.00 96.06 82 TYR A N 1
ATOM 661 C CA . TYR A 1 82 ? 20.475 -6.854 -16.935 1.00 96.06 82 TYR A CA 1
ATOM 662 C C . TYR A 1 82 ? 19.316 -6.424 -16.039 1.00 96.06 82 TYR A C 1
ATOM 664 O O . TYR A 1 82 ? 18.853 -5.285 -16.116 1.00 96.06 82 TYR A O 1
ATOM 672 N N . TRP A 1 83 ? 18.894 -7.337 -15.167 1.00 97.50 83 TRP A N 1
ATOM 673 C CA . TRP A 1 83 ? 17.952 -7.072 -14.084 1.00 97.50 83 TRP A CA 1
ATOM 674 C C . TRP A 1 83 ? 18.678 -6.592 -12.831 1.00 97.50 83 TRP A C 1
ATOM 676 O O . TRP A 1 83 ? 19.779 -7.047 -12.519 1.00 97.50 83 TRP A O 1
ATOM 686 N N . SER A 1 84 ? 18.037 -5.694 -12.095 1.00 97.56 84 SER A N 1
ATOM 687 C CA . SER A 1 84 ? 18.538 -5.162 -10.830 1.00 97.56 84 SER A CA 1
ATOM 688 C C . SER A 1 84 ? 17.434 -5.164 -9.771 1.00 97.56 84 SER A C 1
ATOM 690 O O . SER A 1 84 ? 16.274 -4.925 -10.115 1.00 97.56 84 SER A O 1
ATOM 692 N N . PRO A 1 85 ? 17.750 -5.447 -8.496 1.00 97.81 85 PRO A N 1
ATOM 693 C CA . PRO A 1 85 ? 16.758 -5.397 -7.432 1.00 97.81 85 PRO A CA 1
ATOM 694 C C . PRO A 1 85 ? 16.291 -3.956 -7.211 1.00 97.81 85 PRO A C 1
ATOM 696 O O . PRO A 1 85 ? 17.092 -3.020 -7.177 1.00 97.81 85 PRO A O 1
ATOM 699 N N . HIS A 1 86 ? 14.989 -3.786 -7.025 1.00 97.31 86 HIS A N 1
ATOM 700 C CA . HIS A 1 86 ? 14.351 -2.507 -6.771 1.00 97.31 86 HIS A CA 1
ATOM 701 C C . HIS A 1 86 ? 13.325 -2.644 -5.643 1.00 97.31 86 HIS A C 1
ATOM 703 O O . HIS A 1 86 ? 12.5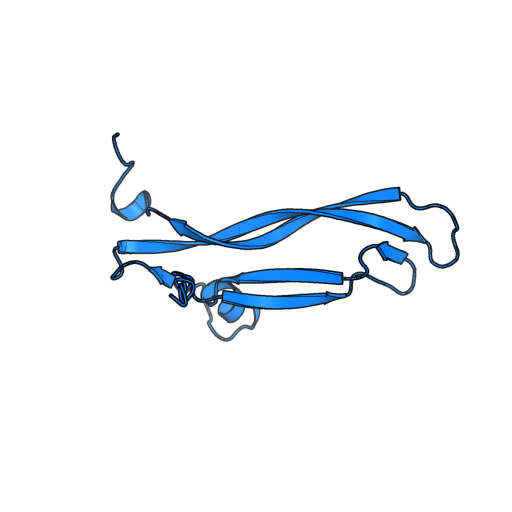54 -3.600 -5.599 1.00 97.31 86 HIS A O 1
ATOM 709 N N . THR A 1 87 ? 13.314 -1.683 -4.722 1.00 97.75 87 THR A N 1
ATOM 710 C CA . THR A 1 87 ? 12.401 -1.687 -3.574 1.00 97.75 87 THR A CA 1
ATOM 711 C C . THR A 1 87 ? 11.434 -0.525 -3.693 1.00 97.75 87 THR A C 1
ATOM 713 O O . THR A 1 87 ? 11.838 0.637 -3.618 1.00 97.75 87 THR A O 1
ATOM 716 N N . LEU A 1 88 ? 10.155 -0.851 -3.831 1.00 96.81 88 LEU A N 1
ATOM 717 C CA . LEU A 1 88 ? 9.058 0.100 -3.749 1.00 96.81 88 LEU A CA 1
ATOM 718 C C . LEU A 1 88 ? 8.703 0.290 -2.278 1.00 96.81 88 LEU A C 1
ATOM 720 O O . LEU A 1 88 ? 8.472 -0.682 -1.561 1.00 96.81 88 LEU A O 1
ATOM 724 N N . ARG A 1 89 ? 8.692 1.540 -1.820 1.00 97.25 89 ARG A N 1
ATOM 725 C CA . ARG A 1 89 ? 8.399 1.900 -0.428 1.00 97.25 89 ARG A CA 1
ATOM 726 C C . ARG A 1 89 ? 7.014 2.508 -0.312 1.00 97.25 89 ARG A C 1
ATOM 728 O O . ARG A 1 89 ? 6.509 3.069 -1.279 1.00 97.25 89 ARG A O 1
ATOM 735 N N . ASN A 1 90 ? 6.455 2.458 0.895 1.00 96.50 90 ASN A N 1
ATOM 736 C CA . ASN A 1 90 ? 5.144 3.025 1.215 1.00 96.50 90 ASN A CA 1
ATOM 737 C C . ASN A 1 90 ? 4.023 2.470 0.323 1.00 96.50 90 ASN A C 1
ATOM 739 O O . ASN A 1 90 ? 3.088 3.186 -0.023 1.00 96.50 90 ASN A O 1
ATOM 743 N N . VAL A 1 91 ? 4.115 1.191 -0.048 1.00 97.50 91 VAL A N 1
ATOM 744 C CA . VAL A 1 91 ? 3.054 0.515 -0.796 1.00 97.50 91 VAL A CA 1
ATOM 745 C C . VAL A 1 91 ? 1.919 0.202 0.183 1.00 97.50 91 VAL A C 1
ATOM 747 O O . VAL A 1 91 ? 2.198 -0.372 1.241 1.00 97.50 91 VAL A O 1
ATOM 750 N N . PRO A 1 92 ? 0.661 0.569 -0.101 1.00 97.81 92 PRO A N 1
ATOM 751 C CA . PRO A 1 92 ? -0.478 0.187 0.730 1.00 97.81 92 PRO A CA 1
ATOM 752 C C . PRO A 1 92 ? -0.718 -1.323 0.582 1.00 97.81 92 PRO A C 1
ATOM 754 O O . PRO A 1 92 ? -1.077 -1.807 -0.489 1.00 97.81 92 PRO A O 1
ATOM 757 N N . ILE A 1 93 ? -0.466 -2.087 1.646 1.00 97.19 93 ILE A N 1
ATOM 758 C CA . ILE A 1 93 ? -0.455 -3.563 1.606 1.00 97.19 93 ILE A CA 1
ATOM 759 C C . ILE A 1 93 ? -1.580 -4.208 2.415 1.00 97.19 93 ILE A C 1
ATOM 761 O O . ILE A 1 93 ? -1.728 -5.429 2.386 1.00 97.19 93 ILE A O 1
ATOM 765 N N . GLY A 1 94 ? -2.363 -3.428 3.158 1.00 97.19 94 GLY A N 1
ATOM 766 C CA . GLY A 1 94 ? -3.409 -3.983 4.007 1.00 97.19 94 GLY A CA 1
ATOM 767 C C . GLY A 1 94 ? -4.072 -2.970 4.923 1.00 97.19 94 GLY A C 1
ATOM 768 O O . GLY A 1 94 ? -3.701 -1.799 4.957 1.00 97.19 94 GLY A O 1
ATOM 769 N N . CYS A 1 95 ? -5.027 -3.470 5.697 1.00 97.31 95 CYS A N 1
ATOM 770 C CA . CYS A 1 95 ? -5.731 -2.734 6.736 1.00 97.31 95 CYS A CA 1
ATOM 771 C C . CYS A 1 95 ? -5.731 -3.554 8.011 1.00 97.31 95 CYS A C 1
ATOM 773 O O . CYS A 1 95 ? -6.105 -4.725 7.977 1.00 97.31 95 CYS A O 1
ATOM 775 N N . ASP A 1 96 ? -5.361 -2.926 9.120 1.00 96.62 96 ASP A N 1
ATOM 776 C CA . ASP A 1 96 ? -5.369 -3.562 10.430 1.00 96.62 96 ASP A CA 1
ATOM 777 C C . ASP A 1 96 ? -6.440 -2.924 11.318 1.00 96.62 96 ASP A C 1
ATOM 779 O O . ASP A 1 96 ? -6.642 -1.709 11.311 1.00 96.62 96 ASP A O 1
ATOM 783 N N . CYS A 1 97 ? -7.122 -3.754 12.104 1.00 96.31 97 CYS A N 1
ATOM 784 C CA . CYS A 1 97 ? -8.060 -3.309 13.127 1.00 96.31 97 CYS A CA 1
ATOM 785 C C . CYS A 1 97 ? -7.288 -3.098 14.437 1.00 96.31 97 CYS A C 1
ATOM 787 O O . CYS A 1 97 ? -6.905 -4.060 15.103 1.00 96.31 97 CYS A O 1
ATOM 789 N N . MET A 1 98 ? -7.000 -1.841 14.772 1.00 95.38 98 MET A N 1
ATOM 790 C CA . MET A 1 98 ? -6.049 -1.464 15.817 1.00 95.38 98 MET A CA 1
ATOM 791 C C . MET A 1 98 ? -6.708 -0.729 16.985 1.00 95.38 98 MET A C 1
ATOM 793 O O . MET A 1 98 ? -7.752 -0.088 16.852 1.00 95.38 98 MET A O 1
ATOM 797 N N . TRP A 1 99 ? -6.050 -0.796 18.142 1.00 94.31 99 TRP A N 1
ATOM 798 C CA . TRP A 1 99 ? -6.440 -0.084 19.355 1.00 94.31 99 TRP A CA 1
ATOM 799 C C . TRP A 1 99 ? -6.150 1.424 19.247 1.00 94.31 99 TRP A C 1
ATOM 801 O O . TRP A 1 99 ? -4.986 1.806 19.084 1.00 94.31 99 TRP A O 1
ATOM 811 N N . PRO A 1 100 ? -7.166 2.300 19.354 1.00 93.88 100 PRO A N 1
ATOM 812 C CA . PRO A 1 100 ? -6.961 3.741 19.285 1.00 93.88 100 PRO A CA 1
ATOM 813 C C . PRO A 1 100 ? -6.465 4.278 20.635 1.00 93.88 100 PRO A C 1
ATOM 815 O O . PRO A 1 100 ? -7.242 4.568 21.550 1.00 93.88 100 PRO A O 1
ATOM 818 N N . VAL A 1 101 ? -5.142 4.422 20.748 1.00 92.75 101 VAL A N 1
ATOM 819 C CA . VAL A 1 101 ? -4.452 4.943 21.945 1.00 92.75 101 VAL A CA 1
ATOM 820 C C . VAL A 1 101 ? -4.931 6.352 22.314 1.00 92.75 101 VAL A C 1
ATOM 822 O O . VAL A 1 101 ? -5.003 6.689 23.491 1.00 92.75 101 VAL A O 1
ATOM 825 N N . ASP A 1 102 ? -5.323 7.157 21.326 1.00 91.94 102 ASP A N 1
ATOM 826 C CA . ASP A 1 102 ? -5.892 8.495 21.517 1.00 91.94 102 ASP A CA 1
ATOM 827 C C . ASP A 1 102 ? -7.241 8.488 22.253 1.00 91.94 102 ASP A C 1
ATOM 829 O O . ASP A 1 102 ? -7.584 9.472 22.906 1.00 91.94 102 ASP A O 1
ATOM 833 N N . ARG A 1 103 ? -8.001 7.388 22.170 1.00 89.56 103 ARG A N 1
ATOM 834 C CA . ARG A 1 103 ? -9.337 7.275 22.772 1.00 89.56 103 ARG A CA 1
ATOM 835 C C . ARG A 1 103 ? -9.322 6.551 24.115 1.00 89.56 103 ARG A C 1
ATOM 837 O O . ARG A 1 103 ? -10.073 6.929 25.010 1.00 89.56 103 ARG A O 1
ATOM 844 N N . TYR A 1 104 ? -8.497 5.515 24.249 1.00 89.56 104 TYR A N 1
ATOM 845 C CA . TYR A 1 104 ? -8.526 4.629 25.419 1.00 89.56 104 TYR A CA 1
ATOM 846 C C . TYR A 1 104 ? -7.208 4.564 26.197 1.00 89.56 104 TYR A C 1
ATOM 848 O O . TYR A 1 104 ? -7.129 3.850 27.193 1.00 89.56 104 TYR A O 1
ATOM 856 N N . GLY A 1 105 ? -6.179 5.296 25.767 1.00 90.69 105 GLY A N 1
ATOM 857 C CA . GLY A 1 105 ? -4.840 5.210 26.341 1.00 90.69 105 GLY A CA 1
ATOM 858 C C . GLY A 1 105 ? -4.076 3.968 25.884 1.00 90.69 105 GLY A C 1
ATOM 859 O O . GLY A 1 105 ? -4.552 3.161 25.080 1.00 90.69 105 GLY A O 1
ATOM 860 N N . HIS A 1 106 ? -2.847 3.830 26.378 1.00 87.94 106 HIS A N 1
ATOM 861 C CA . HIS A 1 106 ? -2.064 2.621 26.157 1.00 87.94 106 HIS A CA 1
ATOM 862 C C . HIS A 1 106 ? -2.724 1.447 26.878 1.00 87.94 106 HIS A C 1
ATOM 864 O O . HIS A 1 106 ? -3.172 1.585 28.014 1.00 87.94 106 HIS A O 1
ATOM 870 N N . GLN A 1 107 ? -2.768 0.289 26.225 1.00 77.62 107 GLN A N 1
ATOM 871 C CA . GLN A 1 107 ? -3.158 -0.936 26.904 1.00 77.62 107 GLN A CA 1
ATOM 872 C C . GLN A 1 107 ? -2.021 -1.321 27.854 1.00 77.62 107 GLN A C 1
ATOM 874 O O . GLN A 1 107 ? -0.971 -1.783 27.410 1.00 77.62 107 GLN A O 1
ATOM 879 N N . GLU A 1 108 ? -2.205 -1.070 29.148 1.00 72.62 108 GLU A N 1
ATOM 880 C CA . GLU A 1 108 ? -1.337 -1.643 30.174 1.00 72.62 108 GLU A CA 1
ATOM 881 C C . GLU A 1 108 ? -1.584 -3.160 30.175 1.00 72.62 108 GLU A C 1
ATOM 883 O O . GLU A 1 108 ? -2.707 -3.611 30.415 1.00 72.62 108 GLU A O 1
ATOM 888 N N . LEU A 1 109 ? -0.563 -3.929 2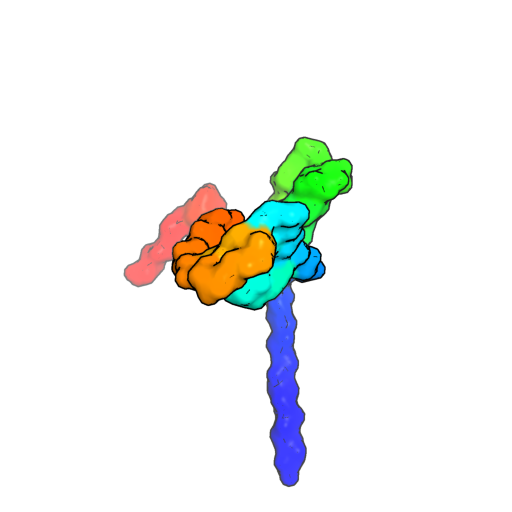9.785 1.00 59.00 109 LEU A N 1
ATOM 889 C CA . LEU A 1 109 ? -0.539 -5.394 29.847 1.00 59.00 109 LEU A CA 1
ATOM 890 C C . LEU A 1 109 ? 0.110 -5.849 31.153 1.00 59.00 109 LEU A C 1
ATOM 892 O O . LEU A 1 109 ? 1.162 -5.268 31.508 1.00 59.00 109 LEU A O 1
#

Sequence (109 aa):
MNKNRERNEDLCAMERRTIDLNTLNDEFDPPFLVEIRCQNTADYEHGYTDSLVEQACVHNLLRCVQRYGEVHVSKRPVGSVYWSPHTLRNVPIGCDCMWPVDRYGHQEL